Protein AF-A0A7V8WNB8-F1 (afdb_monomer_lite)

Sequence (77 aa):
GGWQAARIQAASKILLRTLGLFDSALRQTIEMLYEFEEPFIVDHSRFARAFGNHATPLREAIGQTVRWYRDERPAAG

Radius of gyration: 18.84 Å; chains: 1; bounding box: 39×44×39 Å

Foldseek 3Di:
DDDDPDDDDDDDLVRLVVVCVVDVVSVVVSVVCVPVVDDPDDPCVVVCVVPNPPDDDPVVVVVVVVVVVVVPDDPDD

Structure (mmCIF, N/CA/C/O backbone):
data_AF-A0A7V8WNB8-F1
#
_entry.id   AF-A0A7V8WNB8-F1
#
loop_
_atom_site.group_PDB
_atom_site.id
_atom_site.type_symbol
_atom_site.label_atom_id
_atom_site.label_alt_id
_atom_site.label_comp_id
_atom_site.label_asym_id
_atom_site.label_entity_id
_atom_site.label_seq_id
_atom_site.pdbx_PDB_ins_code
_atom_site.Cartn_x
_atom_site.Cartn_y
_atom_site.Cartn_z
_atom_site.occupancy
_atom_site.B_iso_or_equiv
_atom_site.auth_seq_id
_atom_site.auth_comp_id
_atom_site.auth_asym_id
_atom_site.auth_atom_id
_atom_site.pdbx_PDB_model_num
ATOM 1 N N . GLY A 1 1 ? -12.912 -33.204 -14.619 1.00 42.31 1 GLY A N 1
ATOM 2 C CA . GLY A 1 1 ? -11.502 -32.875 -14.896 1.00 42.31 1 GLY A CA 1
ATOM 3 C C . GLY A 1 1 ? -10.999 -32.012 -13.765 1.00 42.31 1 GLY A C 1
ATOM 4 O O . GLY A 1 1 ? -11.670 -31.044 -13.439 1.00 42.31 1 GLY A O 1
ATOM 5 N N . GLY A 1 2 ? -9.928 -32.420 -13.086 1.00 56.50 2 GLY A N 1
ATOM 6 C CA . GLY A 1 2 ? -9.427 -31.705 -11.911 1.00 56.50 2 GLY A CA 1
ATOM 7 C C . GLY A 1 2 ? -8.759 -30.394 -12.311 1.00 56.50 2 GLY A C 1
ATOM 8 O O . GLY A 1 2 ? -7.878 -30.395 -13.164 1.00 56.50 2 GLY A O 1
ATOM 9 N N . TRP A 1 3 ? -9.177 -29.291 -11.695 1.00 63.44 3 TRP A N 1
ATOM 10 C CA . TRP A 1 3 ? -8.490 -28.008 -11.792 1.00 63.44 3 TRP A CA 1
ATOM 11 C C . TRP A 1 3 ? -7.073 -28.168 -11.232 1.00 63.44 3 TRP A C 1
ATOM 13 O O . TRP A 1 3 ? -6.915 -28.478 -10.049 1.00 63.44 3 TRP A O 1
ATOM 23 N N . GLN A 1 4 ? -6.040 -27.993 -12.058 1.00 74.56 4 GLN A N 1
ATOM 24 C CA . GLN A 1 4 ? -4.677 -27.929 -11.538 1.00 74.56 4 GLN A CA 1
ATOM 25 C C . GLN A 1 4 ? -4.517 -26.661 -10.690 1.00 74.56 4 GLN A C 1
ATOM 27 O O . GLN A 1 4 ? -4.939 -25.574 -11.089 1.00 74.56 4 GLN A O 1
ATOM 32 N N . ALA A 1 5 ? -3.900 -26.796 -9.514 1.00 75.75 5 ALA A N 1
ATOM 33 C CA . ALA A 1 5 ? -3.556 -25.649 -8.685 1.00 75.75 5 ALA A CA 1
ATOM 34 C C . ALA A 1 5 ? -2.641 -24.696 -9.469 1.00 75.75 5 ALA A C 1
ATOM 36 O O . ALA A 1 5 ? -1.647 -25.127 -10.060 1.00 75.75 5 ALA A O 1
ATOM 37 N N . ALA A 1 6 ? -2.969 -23.402 -9.464 1.00 79.19 6 ALA A N 1
ATOM 38 C CA . ALA A 1 6 ? -2.119 -22.386 -10.067 1.00 79.19 6 ALA A CA 1
ATOM 39 C C . ALA A 1 6 ? -0.758 -22.384 -9.359 1.00 79.19 6 ALA A C 1
ATOM 41 O O . ALA A 1 6 ? -0.674 -22.206 -8.142 1.00 79.19 6 ALA A O 1
ATOM 42 N N . ARG A 1 7 ? 0.315 -22.601 -10.121 1.00 82.81 7 ARG A N 1
ATOM 43 C CA . ARG A 1 7 ? 1.676 -22.572 -9.592 1.00 82.81 7 ARG A CA 1
ATOM 44 C C . ARG A 1 7 ? 2.142 -21.121 -9.537 1.00 82.81 7 ARG A C 1
ATOM 46 O O . ARG A 1 7 ? 2.363 -20.504 -10.573 1.00 82.81 7 ARG A O 1
ATOM 53 N N . ILE A 1 8 ? 2.275 -20.584 -8.328 1.00 85.06 8 ILE A N 1
ATOM 54 C CA . ILE A 1 8 ? 2.741 -19.213 -8.100 1.00 85.06 8 ILE A CA 1
ATOM 55 C C . ILE A 1 8 ? 4.246 -19.252 -7.834 1.00 85.06 8 ILE A C 1
ATOM 57 O O . ILE A 1 8 ? 4.704 -19.988 -6.961 1.00 85.06 8 ILE A O 1
ATOM 61 N N . GLN A 1 9 ? 5.018 -18.470 -8.587 1.00 85.44 9 GLN A N 1
ATOM 62 C CA . GLN A 1 9 ? 6.451 -18.283 -8.366 1.00 85.44 9 GLN A CA 1
ATOM 63 C C . GLN A 1 9 ? 6.793 -16.799 -8.463 1.00 85.44 9 GLN A C 1
ATOM 65 O O . GLN A 1 9 ? 6.339 -16.115 -9.378 1.00 85.44 9 GLN A O 1
ATOM 70 N N . ALA A 1 10 ? 7.605 -16.313 -7.527 1.00 84.06 10 ALA A N 1
ATOM 71 C CA . ALA A 1 10 ? 8.164 -14.972 -7.610 1.00 84.06 10 ALA A CA 1
ATOM 72 C C . ALA A 1 10 ? 9.271 -14.942 -8.675 1.00 84.06 10 ALA A C 1
ATOM 74 O O . ALA A 1 10 ? 10.157 -15.800 -8.685 1.00 84.06 10 ALA A O 1
ATOM 75 N N . ALA A 1 11 ? 9.222 -13.957 -9.572 1.00 83.81 11 ALA A N 1
ATOM 76 C CA . ALA A 1 11 ? 10.298 -13.711 -10.523 1.00 83.81 11 ALA A CA 1
ATOM 77 C C . ALA A 1 11 ? 11.508 -13.098 -9.802 1.00 83.81 11 ALA A C 1
ATOM 79 O O . ALA A 1 11 ? 11.355 -12.256 -8.919 1.00 83.81 11 ALA A O 1
ATOM 80 N N . SER A 1 12 ? 12.722 -13.497 -10.184 1.00 86.06 12 SER A N 1
ATOM 81 C CA . SER A 1 12 ? 13.930 -12.883 -9.629 1.00 86.06 12 SER A CA 1
ATOM 82 C C . SER A 1 12 ? 14.141 -11.474 -10.198 1.00 86.06 12 SER A C 1
ATOM 84 O O . SER A 1 12 ? 13.820 -11.202 -11.357 1.00 86.06 12 SER A O 1
ATOM 86 N N . LYS A 1 13 ? 14.754 -10.577 -9.414 1.00 84.38 13 LYS A N 1
ATOM 87 C CA . LYS A 1 13 ? 15.089 -9.206 -9.850 1.00 84.38 13 LYS A CA 1
ATOM 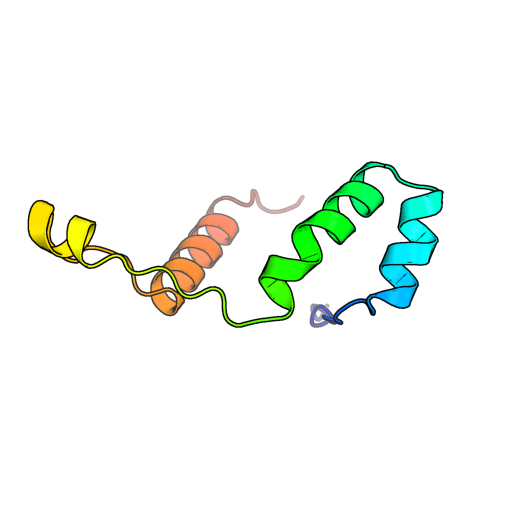88 C C . LYS A 1 13 ? 15.940 -9.185 -11.123 1.00 84.38 13 LYS A C 1
ATOM 90 O O . LYS A 1 13 ? 15.765 -8.312 -11.966 1.00 84.38 13 LYS A O 1
ATOM 95 N N . ILE A 1 14 ? 16.848 -10.153 -11.271 1.00 89.19 14 ILE A N 1
ATOM 96 C CA . ILE A 1 14 ? 17.698 -10.296 -12.462 1.00 89.19 14 ILE A CA 1
ATOM 97 C C . ILE A 1 14 ? 16.837 -10.604 -13.689 1.00 89.19 14 ILE A C 1
ATOM 99 O O . ILE A 1 14 ? 16.968 -9.918 -14.697 1.00 89.19 14 ILE A O 1
ATOM 103 N N . LEU A 1 15 ? 15.918 -11.571 -13.581 1.00 90.12 15 LEU A N 1
ATOM 104 C CA . LEU A 1 15 ? 15.015 -11.930 -14.674 1.00 90.12 15 LEU A CA 1
ATOM 105 C C . LEU A 1 15 ? 14.155 -10.735 -15.104 1.00 90.12 15 LEU A C 1
ATOM 107 O O . LEU A 1 15 ? 14.074 -10.436 -16.293 1.00 90.12 15 LEU A O 1
ATOM 111 N N . LEU A 1 16 ? 13.563 -10.023 -14.139 1.00 88.38 16 LEU A N 1
ATOM 112 C CA . LEU A 1 16 ? 12.753 -8.836 -14.421 1.00 88.38 16 LEU A CA 1
ATOM 113 C C . LEU A 1 16 ? 13.576 -7.745 -15.113 1.00 88.38 16 LEU A C 1
ATOM 115 O O . LEU A 1 16 ? 13.128 -7.201 -16.117 1.00 88.38 16 LEU A O 1
ATOM 119 N N . ARG A 1 17 ? 14.804 -7.480 -14.643 1.00 87.12 17 ARG A N 1
ATOM 120 C CA . ARG A 1 17 ? 15.733 -6.525 -15.271 1.00 87.12 17 ARG A CA 1
ATOM 121 C C . ARG A 1 17 ? 16.053 -6.863 -16.715 1.00 87.12 17 ARG A C 1
ATOM 123 O O . ARG A 1 17 ? 16.047 -5.962 -17.544 1.00 87.12 17 ARG A O 1
ATOM 130 N N . THR A 1 18 ? 16.305 -8.133 -17.018 1.00 92.69 18 THR A N 1
ATOM 131 C CA . THR A 1 18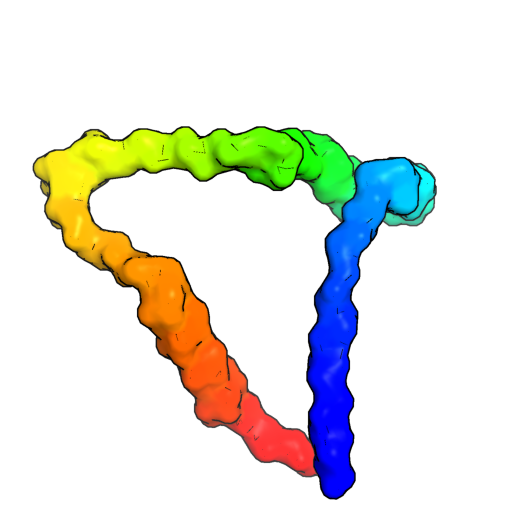 ? 16.577 -8.566 -18.392 1.00 92.69 18 THR A CA 1
ATOM 132 C C . THR A 1 18 ? 15.359 -8.364 -19.287 1.00 92.69 18 THR A C 1
ATOM 134 O O . THR A 1 18 ? 15.498 -7.822 -20.378 1.00 92.69 18 THR A O 1
ATOM 137 N N . LEU A 1 19 ? 14.165 -8.743 -18.826 1.00 91.56 19 LEU A N 1
ATOM 138 C CA . LEU A 1 19 ? 12.934 -8.569 -19.600 1.00 91.56 19 LEU A CA 1
ATOM 139 C C . LEU A 1 19 ? 12.559 -7.088 -19.780 1.00 91.56 19 LEU A C 1
ATOM 141 O O . LEU A 1 19 ? 12.114 -6.699 -20.856 1.00 91.56 19 LEU A O 1
ATOM 145 N N . GLY A 1 20 ? 12.821 -6.243 -18.780 1.00 88.19 20 GLY A N 1
ATOM 146 C CA . GLY A 1 20 ? 12.590 -4.795 -18.839 1.00 88.19 20 GLY A CA 1
ATOM 147 C C . GLY A 1 20 ? 13.465 -4.040 -19.850 1.00 88.19 20 GLY A C 1
ATOM 148 O O . GLY A 1 20 ? 13.211 -2.872 -20.131 1.00 88.19 20 GLY A O 1
ATOM 149 N N . LEU A 1 21 ? 14.485 -4.679 -20.435 1.00 91.12 21 LEU A N 1
ATOM 150 C CA . LEU A 1 21 ? 15.207 -4.108 -21.580 1.00 91.12 21 LEU A CA 1
ATOM 151 C C . LEU A 1 21 ? 14.382 -4.162 -22.875 1.00 91.12 21 LEU A C 1
ATOM 153 O O . LEU A 1 21 ? 14.644 -3.384 -23.789 1.00 91.12 21 LEU A O 1
ATOM 157 N N . PHE A 1 22 ? 13.396 -5.060 -22.942 1.00 93.69 22 PHE A N 1
ATOM 158 C CA . PHE A 1 22 ? 12.586 -5.331 -24.131 1.00 93.69 22 PHE A CA 1
ATOM 159 C C . PHE A 1 22 ? 11.111 -4.937 -23.960 1.00 93.69 22 PHE A C 1
ATOM 161 O O . PHE A 1 22 ? 10.401 -4.816 -24.954 1.00 93.69 22 PHE A O 1
ATOM 168 N N . ASP A 1 23 ? 10.659 -4.708 -22.723 1.00 89.50 23 ASP A N 1
ATOM 169 C CA . ASP A 1 23 ? 9.286 -4.329 -22.381 1.00 89.50 23 ASP A CA 1
ATOM 170 C C . ASP A 1 23 ? 9.276 -3.117 -21.431 1.00 89.50 23 ASP A C 1
ATOM 172 O O . ASP A 1 23 ? 9.842 -3.148 -20.332 1.00 89.50 23 ASP A O 1
ATOM 176 N N . SER A 1 24 ? 8.635 -2.026 -21.857 1.00 84.44 24 SER A N 1
ATOM 177 C CA . SER A 1 24 ? 8.595 -0.771 -21.100 1.00 84.44 24 SER A CA 1
ATOM 178 C C . SER A 1 24 ? 7.749 -0.851 -19.826 1.00 84.44 24 SER A C 1
ATOM 180 O O . SER A 1 24 ? 8.087 -0.185 -18.848 1.00 84.44 24 SER A O 1
ATOM 182 N N . ALA A 1 25 ? 6.705 -1.683 -19.789 1.00 85.56 25 ALA A N 1
ATOM 183 C CA . ALA A 1 25 ? 5.870 -1.864 -18.603 1.00 85.56 25 ALA A CA 1
ATOM 184 C C . ALA A 1 25 ? 6.625 -2.646 -17.513 1.00 85.56 25 ALA A C 1
ATOM 186 O O . ALA A 1 25 ? 6.591 -2.289 -16.330 1.00 85.56 25 ALA A O 1
ATOM 187 N N . LEU A 1 26 ? 7.398 -3.665 -17.905 1.00 85.31 26 LEU A N 1
ATOM 188 C CA . LEU A 1 26 ? 8.288 -4.378 -16.985 1.00 85.31 26 LEU A CA 1
ATOM 189 C C . LEU A 1 26 ? 9.419 -3.478 -16.484 1.00 85.31 26 LEU A C 1
ATOM 191 O O . LEU A 1 26 ? 9.785 -3.551 -15.310 1.00 85.31 26 LEU A O 1
ATOM 195 N N . ARG A 1 27 ? 9.936 -2.583 -17.335 1.00 83.69 27 ARG A N 1
ATOM 196 C CA . ARG A 1 27 ? 10.944 -1.596 -16.933 1.00 83.69 27 ARG A CA 1
ATOM 197 C C . ARG A 1 27 ? 10.462 -0.698 -15.794 1.00 83.69 27 ARG A C 1
ATOM 199 O O . ARG A 1 27 ? 11.183 -0.537 -14.815 1.00 83.69 27 ARG A O 1
ATOM 206 N N . GLN A 1 28 ? 9.240 -0.178 -15.895 1.00 84.19 28 GLN A N 1
ATOM 207 C CA . GLN A 1 28 ? 8.624 0.637 -14.840 1.00 84.19 28 GLN A CA 1
ATOM 208 C C . GLN A 1 28 ? 8.369 -0.170 -13.560 1.00 84.19 28 GLN A C 1
ATOM 210 O O . GLN A 1 28 ? 8.555 0.329 -12.455 1.00 84.19 28 GLN A O 1
ATOM 215 N N . THR A 1 29 ? 8.023 -1.451 -13.694 1.00 82.19 29 THR A N 1
ATOM 216 C CA . THR A 1 29 ? 7.816 -2.341 -12.541 1.00 82.19 29 THR A CA 1
ATOM 217 C C . THR A 1 29 ? 9.101 -2.535 -11.723 1.00 82.19 29 THR A C 1
ATOM 219 O O . THR A 1 29 ? 9.045 -2.627 -10.500 1.00 82.19 29 THR A O 1
ATOM 222 N N . ILE A 1 30 ? 10.279 -2.552 -12.363 1.00 80.25 30 ILE A N 1
ATOM 223 C CA . ILE A 1 30 ? 11.571 -2.627 -11.655 1.00 80.25 30 ILE A CA 1
ATOM 224 C C . ILE A 1 30 ? 11.821 -1.373 -10.815 1.00 80.25 30 ILE A C 1
ATOM 226 O O . ILE A 1 30 ? 12.398 -1.479 -9.734 1.00 80.25 30 ILE A O 1
ATOM 230 N N . GLU A 1 31 ? 11.409 -0.200 -11.300 1.00 77.44 31 GLU A N 1
ATOM 231 C CA . GLU A 1 31 ? 11.544 1.053 -10.548 1.00 77.44 31 GLU A CA 1
ATOM 232 C C . GLU A 1 31 ? 10.687 1.035 -9.283 1.00 77.44 31 GLU A C 1
ATOM 234 O O . GLU A 1 31 ? 11.118 1.579 -8.276 1.00 77.44 31 GLU A O 1
ATOM 239 N N . MET A 1 32 ? 9.548 0.334 -9.298 1.00 81.50 32 MET A N 1
ATOM 240 C CA . MET A 1 32 ? 8.679 0.126 -8.134 1.00 81.50 32 MET A CA 1
ATOM 241 C C . MET A 1 32 ? 9.029 -1.101 -7.282 1.00 81.50 32 MET A C 1
ATOM 243 O O . MET A 1 32 ? 8.466 -1.278 -6.205 1.00 81.50 32 MET A O 1
ATOM 247 N N . LEU A 1 33 ? 9.980 -1.943 -7.707 1.00 77.19 33 LEU A N 1
ATOM 248 C CA . LEU A 1 33 ? 10.327 -3.169 -6.975 1.00 77.19 33 LEU A CA 1
ATOM 249 C C . LEU A 1 33 ? 10.809 -2.885 -5.544 1.00 77.19 33 LEU A C 1
ATOM 251 O O . LEU A 1 33 ? 10.700 -3.757 -4.687 1.00 77.19 33 LEU A O 1
ATOM 255 N N . TYR A 1 34 ? 11.321 -1.675 -5.290 1.00 67.12 34 TYR A N 1
ATOM 256 C CA . TYR A 1 34 ? 11.759 -1.236 -3.963 1.00 67.12 34 TYR A CA 1
ATOM 257 C C . TYR A 1 34 ? 10.653 -1.369 -2.901 1.00 67.12 34 TYR A C 1
ATOM 259 O O . TYR A 1 34 ? 10.956 -1.704 -1.761 1.00 67.12 34 TYR A O 1
ATOM 267 N N . GLU A 1 35 ? 9.378 -1.202 -3.277 1.00 74.00 35 GLU A N 1
ATOM 268 C CA . GLU A 1 35 ? 8.223 -1.331 -2.370 1.00 74.00 35 GLU A CA 1
ATOM 269 C C . GLU A 1 35 ? 8.002 -2.766 -1.879 1.00 74.00 35 GLU A C 1
ATOM 271 O O . GLU A 1 35 ? 7.281 -2.991 -0.909 1.00 74.00 35 GLU A O 1
ATOM 276 N N . PHE A 1 36 ? 8.628 -3.741 -2.542 1.00 75.69 36 PHE A N 1
ATOM 277 C CA . PHE A 1 36 ? 8.514 -5.164 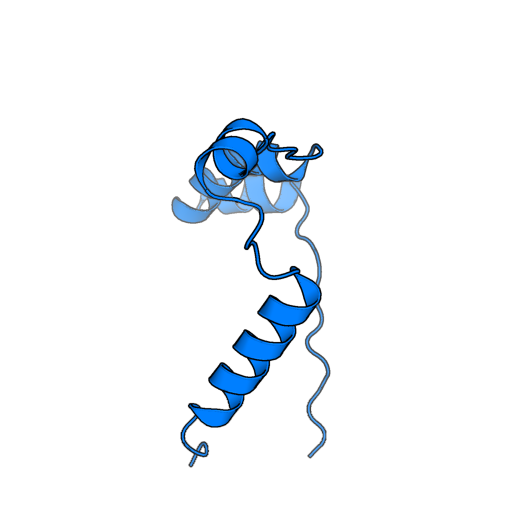-2.236 1.00 75.69 36 PHE A CA 1
ATOM 278 C C . PHE A 1 36 ? 9.790 -5.756 -1.621 1.00 75.69 36 PHE A C 1
ATOM 280 O O . PHE A 1 36 ? 9.766 -6.906 -1.183 1.00 75.69 36 PHE A O 1
ATOM 287 N N . GLU A 1 37 ? 10.903 -5.015 -1.604 1.00 75.56 37 GLU A N 1
ATOM 288 C CA . GLU A 1 37 ? 12.181 -5.481 -1.039 1.00 75.56 37 GLU A CA 1
ATOM 289 C C . GLU A 1 37 ? 12.275 -5.253 0.473 1.00 75.56 37 GLU A C 1
ATOM 291 O O . GLU A 1 37 ? 12.957 -6.011 1.164 1.00 75.56 37 GLU A O 1
ATOM 296 N N . GLU A 1 38 ? 11.545 -4.268 0.997 1.00 75.88 38 GLU A N 1
ATOM 297 C CA . GLU A 1 38 ? 11.493 -3.947 2.421 1.00 75.88 38 GLU A CA 1
ATOM 298 C C . GLU A 1 38 ? 10.046 -3.849 2.928 1.00 75.88 38 GLU A C 1
ATOM 300 O O . GLU A 1 38 ? 9.116 -3.680 2.135 1.00 75.88 38 GLU A O 1
ATOM 305 N N . PRO A 1 39 ? 9.810 -3.959 4.251 1.00 78.75 39 PRO A N 1
ATOM 306 C CA . PRO A 1 39 ? 8.480 -3.776 4.815 1.00 78.75 39 PRO A CA 1
ATOM 307 C C . PRO A 1 39 ? 7.906 -2.389 4.489 1.00 78.75 39 PRO A C 1
ATOM 309 O O . PRO A 1 39 ? 8.333 -1.376 5.040 1.00 78.75 39 PRO A O 1
ATOM 312 N N . PHE A 1 40 ? 6.876 -2.348 3.644 1.00 79.25 40 PHE A N 1
ATOM 313 C CA . PHE A 1 40 ? 6.130 -1.126 3.354 1.00 79.25 40 PHE A CA 1
ATOM 314 C C . PHE A 1 40 ? 5.119 -0.830 4.475 1.00 79.25 40 PHE A C 1
ATOM 316 O O . PHE A 1 40 ? 3.945 -1.204 4.411 1.00 79.25 40 PHE A O 1
ATOM 323 N N . ILE A 1 41 ? 5.592 -0.208 5.561 1.00 85.25 41 ILE A N 1
ATOM 324 C CA . ILE A 1 41 ? 4.770 0.120 6.736 1.00 85.25 41 ILE A CA 1
ATOM 325 C C . ILE A 1 41 ? 4.202 1.536 6.598 1.00 85.25 41 ILE A C 1
ATOM 327 O O . ILE A 1 41 ? 4.944 2.516 6.582 1.00 85.25 41 ILE A O 1
ATOM 331 N N . VAL A 1 42 ? 2.872 1.650 6.574 1.00 86.62 42 VAL A N 1
ATOM 332 C CA . VAL A 1 42 ? 2.158 2.936 6.524 1.00 86.62 42 VAL A CA 1
ATOM 333 C C . VAL A 1 42 ? 1.519 3.242 7.882 1.00 86.62 42 VAL A C 1
ATOM 335 O O . VAL A 1 42 ? 0.627 2.521 8.339 1.00 86.62 42 VAL A O 1
ATOM 338 N N . ASP A 1 43 ? 1.936 4.338 8.527 1.00 90.56 43 ASP A N 1
ATOM 339 C CA . ASP A 1 43 ? 1.265 4.853 9.728 1.00 90.56 43 ASP A CA 1
ATOM 340 C C . ASP A 1 43 ? -0.069 5.503 9.341 1.00 90.56 43 ASP A C 1
ATOM 342 O O . ASP A 1 43 ? -0.125 6.578 8.741 1.00 90.56 43 ASP A O 1
ATOM 346 N N . HIS A 1 44 ? -1.163 4.846 9.713 1.00 91.00 44 HIS A N 1
ATOM 347 C CA . HIS A 1 44 ? -2.522 5.329 9.476 1.00 91.00 44 HIS A CA 1
ATOM 348 C C . HIS A 1 44 ? -3.142 5.963 10.734 1.00 91.00 44 HIS A C 1
ATOM 350 O O . HIS A 1 44 ? -4.356 6.160 10.802 1.00 91.00 44 HIS A O 1
ATOM 356 N N . SER A 1 45 ? -2.340 6.314 11.747 1.00 93.62 45 SER A N 1
ATOM 357 C CA . SER A 1 45 ? -2.847 6.770 13.047 1.00 93.62 45 SER A CA 1
ATOM 358 C C . SER A 1 45 ? -3.626 8.084 12.944 1.00 93.62 45 SER A C 1
ATOM 360 O O . SER A 1 45 ? -4.608 8.279 13.656 1.00 93.62 45 SER A O 1
ATOM 362 N N . ARG A 1 46 ? -3.232 8.988 12.034 1.00 93.31 46 ARG A N 1
ATOM 363 C CA . ARG A 1 46 ? -3.962 10.242 11.767 1.00 93.31 46 ARG A CA 1
ATOM 364 C C . ARG A 1 46 ? -5.357 9.976 11.211 1.00 93.31 46 ARG A C 1
ATOM 366 O O . ARG A 1 46 ? -6.315 10.571 11.691 1.00 93.31 46 ARG A O 1
ATOM 373 N N . PHE A 1 47 ? -5.455 9.067 10.244 1.00 93.00 47 PHE A N 1
ATOM 374 C CA . PHE A 1 47 ? -6.728 8.645 9.668 1.00 93.00 47 PHE A CA 1
ATOM 375 C C . PHE A 1 47 ? -7.610 7.994 10.738 1.00 93.00 47 PHE A C 1
ATOM 377 O O . PHE A 1 47 ? -8.740 8.426 10.941 1.00 93.00 47 PHE A O 1
ATOM 384 N N . ALA A 1 48 ? -7.056 7.044 11.497 1.00 93.88 48 ALA A N 1
ATOM 385 C CA . ALA A 1 48 ? -7.784 6.358 12.560 1.00 93.88 48 ALA A CA 1
ATOM 386 C C . ALA A 1 48 ? -8.280 7.317 13.656 1.00 93.88 48 ALA A C 1
ATOM 388 O O . ALA A 1 48 ? -9.380 7.140 14.170 1.00 93.88 48 ALA A O 1
ATOM 389 N N . ARG A 1 49 ? -7.505 8.357 13.999 1.00 95.38 49 ARG A N 1
ATOM 390 C CA . ARG A 1 49 ? -7.939 9.394 14.952 1.00 95.38 49 ARG A CA 1
ATOM 391 C C . ARG A 1 49 ? -9.074 10.262 14.415 1.00 95.38 49 ARG A C 1
ATOM 393 O O . ARG A 1 49 ? -9.942 10.640 15.189 1.00 95.38 49 ARG A O 1
ATOM 400 N N . ALA A 1 50 ? -9.042 10.610 13.130 1.00 96.12 50 ALA A N 1
ATOM 401 C CA . ALA A 1 50 ? -10.034 11.497 12.527 1.00 96.12 50 ALA A CA 1
ATOM 402 C C . ALA A 1 50 ? -11.351 10.780 12.189 1.00 96.12 50 ALA A C 1
ATOM 404 O O . ALA A 1 50 ? -12.416 11.376 12.318 1.00 96.12 50 ALA A O 1
ATOM 405 N N . PHE A 1 51 ? -11.276 9.515 11.769 1.00 94.50 51 PHE A N 1
ATOM 406 C CA . PHE A 1 51 ? -12.408 8.794 11.177 1.00 94.50 51 PHE A CA 1
ATOM 407 C C . PHE A 1 51 ? -12.741 7.467 11.865 1.00 94.50 51 PHE A C 1
ATOM 409 O O . PHE A 1 51 ? -13.718 6.832 11.487 1.00 94.50 51 PHE A O 1
ATOM 416 N N . GLY A 1 52 ? -11.955 7.033 12.853 1.00 92.12 52 GLY A N 1
ATOM 417 C CA . GLY A 1 52 ? -12.043 5.685 13.414 1.00 92.12 52 GLY A CA 1
ATOM 418 C C . GLY A 1 52 ? -11.285 4.646 12.580 1.00 92.12 52 GLY A C 1
ATOM 419 O O . GLY A 1 52 ? -10.806 4.915 11.477 1.00 92.12 52 GLY A O 1
ATOM 420 N N . ASN A 1 53 ? -11.139 3.434 13.1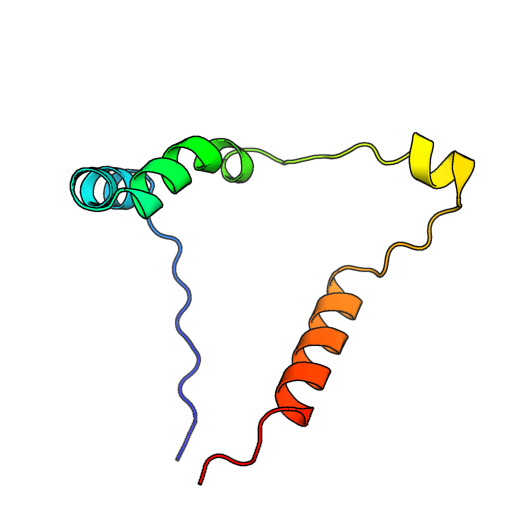21 1.00 88.94 53 ASN A N 1
ATOM 421 C CA . ASN A 1 53 ? -10.509 2.322 12.410 1.00 88.94 53 ASN A CA 1
ATOM 422 C C . ASN A 1 53 ? -11.575 1.390 11.819 1.00 88.94 53 ASN A C 1
ATOM 424 O O . ASN A 1 53 ? -12.043 0.468 12.483 1.00 88.94 53 ASN A O 1
ATOM 428 N N . HIS A 1 54 ? -11.947 1.649 10.566 1.00 87.00 54 HIS A N 1
ATOM 429 C CA . HI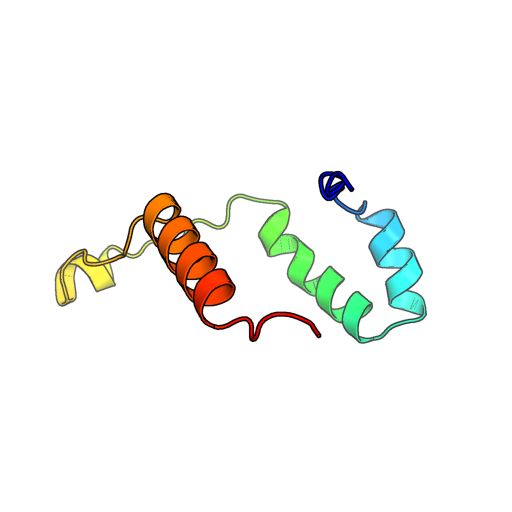S A 1 54 ? -12.940 0.871 9.817 1.00 87.00 54 HIS A CA 1
ATOM 430 C C . HIS A 1 54 ? -12.322 0.064 8.668 1.00 87.00 54 HIS A C 1
ATOM 432 O O . HIS A 1 54 ? -13.035 -0.384 7.774 1.00 87.00 54 HIS A O 1
ATOM 438 N N . ALA A 1 55 ? -10.996 -0.103 8.658 1.00 89.62 55 ALA A N 1
ATOM 439 C CA . ALA A 1 55 ? -10.332 -0.884 7.627 1.00 89.62 55 ALA A CA 1
ATOM 440 C C . ALA A 1 55 ? -10.752 -2.359 7.727 1.00 89.62 55 ALA A C 1
ATOM 442 O O . ALA A 1 55 ? -10.596 -2.990 8.774 1.00 89.62 55 ALA A O 1
ATOM 443 N N . THR A 1 56 ? -11.262 -2.919 6.629 1.00 92.19 56 THR A N 1
ATOM 444 C CA . THR A 1 56 ? -11.579 -4.347 6.546 1.00 92.19 56 THR A CA 1
ATOM 445 C C . THR A 1 56 ? -10.291 -5.162 6.699 1.00 92.19 56 THR A C 1
ATOM 447 O O . THR A 1 56 ? -9.343 -4.941 5.937 1.00 92.19 56 THR A O 1
ATOM 450 N N . PRO A 1 57 ? -10.220 -6.123 7.639 1.00 92.12 57 PRO A N 1
ATOM 451 C CA . PRO A 1 57 ? -9.058 -6.991 7.765 1.00 92.12 57 PRO A CA 1
ATOM 452 C C . PRO A 1 57 ? -8.740 -7.688 6.438 1.00 92.12 57 PRO A C 1
ATOM 454 O O . PRO A 1 57 ? -9.627 -8.242 5.790 1.00 92.12 57 PRO A O 1
ATOM 457 N N . LEU A 1 58 ? -7.462 -7.722 6.047 1.00 92.69 58 LEU A N 1
ATOM 458 C CA . LEU A 1 58 ? -7.049 -8.201 4.720 1.00 92.69 58 LEU A CA 1
ATOM 459 C C . LEU A 1 58 ? -7.573 -9.610 4.388 1.00 92.69 58 LEU A C 1
ATOM 461 O O . LEU A 1 58 ? -8.000 -9.872 3.266 1.00 92.69 58 LEU A O 1
ATOM 465 N N . ARG A 1 59 ? -7.592 -10.519 5.371 1.00 95.75 59 ARG A N 1
ATOM 466 C CA . ARG A 1 59 ? -8.132 -11.881 5.205 1.00 95.75 59 ARG A CA 1
ATOM 467 C C . ARG A 1 59 ? -9.616 -11.875 4.830 1.00 95.75 59 ARG A C 1
ATOM 469 O O . ARG A 1 59 ? -10.039 -12.690 4.012 1.00 95.75 59 ARG A O 1
ATOM 476 N N . GLU A 1 60 ? -10.393 -10.990 5.443 1.00 96.81 60 GLU A N 1
ATOM 477 C CA . GLU A 1 60 ? -11.816 -10.843 5.157 1.00 96.81 60 GLU A CA 1
ATOM 478 C C . GLU A 1 60 ? -12.024 -10.238 3.769 1.00 96.81 60 GLU A C 1
ATOM 480 O O . GLU A 1 60 ? -12.775 -10.812 2.979 1.00 96.81 60 GLU A O 1
ATOM 485 N N . ALA A 1 61 ? -11.293 -9.164 3.448 1.00 96.00 61 ALA A N 1
ATOM 486 C CA . ALA A 1 61 ? -11.344 -8.506 2.145 1.00 96.00 61 ALA A CA 1
ATOM 487 C C . ALA A 1 61 ? -11.041 -9.490 1.003 1.00 96.00 61 ALA A C 1
ATOM 489 O O . ALA A 1 61 ? -11.839 -9.624 0.080 1.00 96.00 61 ALA A O 1
ATOM 490 N N . ILE A 1 62 ? -9.954 -10.271 1.104 1.00 96.69 62 ILE A N 1
ATOM 491 C CA . ILE A 1 62 ? -9.618 -11.313 0.115 1.00 96.69 62 ILE A CA 1
ATOM 492 C C . ILE A 1 62 ? -10.775 -12.306 -0.042 1.00 96.69 62 ILE A C 1
ATOM 494 O O . ILE A 1 62 ? -11.160 -12.646 -1.160 1.00 96.69 62 ILE A O 1
ATOM 498 N N . GLY A 1 63 ? -11.343 -12.776 1.070 1.00 96.56 63 GLY A N 1
ATOM 499 C CA . GLY A 1 63 ? -12.450 -13.728 1.044 1.00 96.56 63 GLY A CA 1
ATOM 500 C C . GLY A 1 63 ? -13.702 -13.164 0.371 1.00 96.56 63 GLY A C 1
ATOM 501 O O . GLY A 1 63 ? -14.329 -13.863 -0.421 1.00 96.56 63 GLY A O 1
ATOM 502 N N . GLN A 1 64 ? -14.059 -11.913 0.668 1.00 96.19 64 GLN A N 1
ATOM 503 C CA . GLN A 1 64 ? -15.198 -11.225 0.059 1.00 96.19 64 GLN A CA 1
ATOM 504 C C . GLN A 1 64 ? -14.982 -11.010 -1.442 1.00 96.19 64 GLN A C 1
ATOM 506 O O . GLN A 1 64 ? -15.842 -11.405 -2.227 1.00 96.19 64 GLN A O 1
ATOM 511 N N . THR A 1 65 ? -13.817 -10.502 -1.851 1.00 95.44 65 THR A N 1
ATOM 512 C CA . THR A 1 65 ? -13.488 -10.258 -3.264 1.00 95.44 65 THR A CA 1
ATOM 513 C C . THR A 1 65 ? -13.473 -11.547 -4.084 1.00 95.44 65 THR A C 1
ATOM 515 O O . THR A 1 65 ? -14.008 -11.588 -5.188 1.00 95.44 65 THR A O 1
ATOM 518 N N . VAL A 1 66 ? -12.905 -12.636 -3.552 1.00 95.12 66 VAL A N 1
ATOM 519 C CA . VAL A 1 66 ? -12.882 -13.932 -4.253 1.00 95.12 66 VAL A CA 1
ATOM 520 C C . VAL A 1 66 ? -14.288 -14.514 -4.407 1.00 95.12 66 VAL A C 1
ATOM 522 O O . VAL A 1 66 ? -14.568 -15.128 -5.435 1.00 95.12 66 VAL A O 1
ATOM 525 N N . ARG A 1 67 ? -15.162 -14.353 -3.403 1.00 96.00 67 ARG A N 1
ATOM 526 C CA . ARG A 1 67 ? -16.569 -14.778 -3.499 1.00 96.00 67 ARG A CA 1
ATOM 527 C C . ARG A 1 67 ? -17.294 -13.991 -4.583 1.00 96.00 67 ARG A C 1
ATOM 529 O O . ARG A 1 67 ? -17.752 -14.599 -5.540 1.00 96.00 67 ARG A O 1
ATOM 536 N N . TRP A 1 68 ? -17.257 -12.665 -4.493 1.00 95.12 68 TRP A N 1
ATOM 537 C CA . TRP A 1 68 ? -17.829 -11.760 -5.489 1.00 95.12 68 TRP A CA 1
ATOM 538 C C . TRP A 1 68 ? -17.397 -12.116 -6.921 1.00 95.12 68 TRP A C 1
ATOM 540 O O . TRP A 1 68 ? -18.235 -12.336 -7.788 1.00 95.12 68 TRP A O 1
ATOM 550 N N . TYR A 1 69 ? -16.094 -12.308 -7.151 1.00 91.94 69 TYR A N 1
ATOM 551 C CA . TYR A 1 69 ? -15.569 -12.651 -8.476 1.00 91.94 69 TYR A CA 1
AT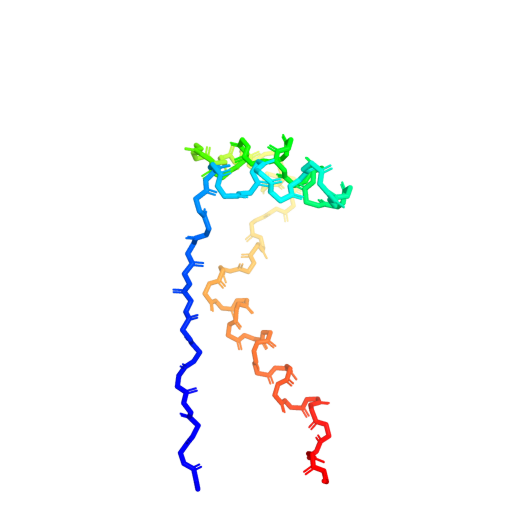OM 552 C C . TYR A 1 69 ? -16.037 -14.024 -8.993 1.00 91.94 69 TYR A C 1
ATOM 554 O O . TYR A 1 69 ? -16.129 -14.239 -10.200 1.00 91.94 69 TYR A O 1
ATOM 562 N N . ARG A 1 70 ? -16.300 -14.987 -8.102 1.00 91.38 70 ARG A N 1
ATOM 563 C CA . ARG A 1 70 ? -16.860 -16.294 -8.485 1.00 91.38 70 ARG A CA 1
ATOM 564 C C . ARG A 1 70 ? -18.338 -16.191 -8.833 1.00 91.38 70 ARG A C 1
ATOM 566 O O . ARG A 1 70 ? -18.762 -16.888 -9.748 1.00 91.38 70 ARG A O 1
ATOM 573 N N . ASP A 1 71 ? -19.068 -15.337 -8.127 1.00 92.19 71 ASP A N 1
ATOM 574 C CA . ASP A 1 71 ? -20.506 -15.149 -8.304 1.00 92.19 71 ASP A CA 1
ATOM 575 C C . ASP A 1 71 ? -20.819 -14.342 -9.577 1.00 92.19 71 ASP A C 1
ATOM 577 O O . ASP A 1 71 ? -21.816 -14.601 -10.245 1.00 92.19 71 ASP A O 1
ATOM 581 N N . GLU A 1 72 ? -19.941 -13.410 -9.961 1.00 81.69 72 GLU A N 1
ATOM 582 C CA . GLU A 1 72 ? -20.082 -12.602 -11.180 1.00 81.69 72 GLU A CA 1
ATOM 583 C C . GLU A 1 72 ? -19.492 -13.234 -12.441 1.00 81.69 72 GLU A C 1
ATOM 585 O O . GLU A 1 72 ? -19.667 -12.703 -13.540 1.00 81.69 72 GLU A O 1
ATOM 590 N N . ARG A 1 73 ? -18.799 -14.373 -12.328 1.00 63.19 73 ARG A N 1
ATOM 591 C CA . ARG A 1 73 ? -18.416 -15.127 -13.521 1.00 63.19 73 ARG A CA 1
ATOM 592 C C . ARG A 1 73 ? -19.695 -15.660 -14.177 1.00 63.19 73 ARG A C 1
ATOM 594 O O . ARG A 1 73 ? -20.332 -16.531 -13.583 1.00 63.19 73 ARG A O 1
ATOM 601 N N . PRO A 1 74 ? -20.066 -15.231 -15.403 1.00 55.25 74 PRO A N 1
ATOM 602 C CA . PRO A 1 74 ? -21.042 -15.993 -16.164 1.00 55.25 74 PRO A CA 1
ATOM 603 C C . PRO A 1 74 ? -20.472 -17.405 -16.315 1.00 55.25 74 PRO A C 1
ATOM 605 O O . PRO A 1 74 ? -19.266 -17.559 -16.537 1.00 55.25 74 PRO A O 1
ATOM 608 N N . ALA A 1 75 ? -21.310 -18.430 -16.129 1.00 49.47 75 ALA A N 1
ATOM 609 C CA . ALA A 1 75 ? -20.915 -19.807 -16.387 1.00 49.47 75 ALA A CA 1
ATOM 610 C C . ALA A 1 75 ? -20.224 -19.837 -17.755 1.00 49.47 75 ALA A C 1
ATOM 612 O O . ALA A 1 75 ? -20.825 -19.437 -18.751 1.00 49.47 75 ALA A O 1
ATOM 613 N N . ALA A 1 76 ? -18.941 -20.202 -17.779 1.00 49.00 76 ALA A N 1
ATOM 614 C CA . ALA A 1 76 ? -18.217 -20.347 -19.029 1.00 49.00 76 ALA A CA 1
ATOM 615 C C . ALA A 1 76 ? -18.975 -21.390 -19.862 1.00 49.00 76 ALA A C 1
ATOM 617 O O . ALA A 1 76 ? -19.057 -22.551 -19.454 1.00 49.00 76 ALA A O 1
ATOM 618 N N . GLY A 1 77 ? -19.605 -20.933 -20.946 1.00 39.59 77 GLY A N 1
ATOM 619 C CA . GLY A 1 77 ? -20.062 -21.793 -22.033 1.00 39.59 77 GLY A CA 1
ATOM 620 C C . GLY A 1 77 ? -18.878 -22.334 -22.814 1.00 39.59 77 GLY A C 1
ATOM 621 O O . GLY A 1 77 ? -17.834 -21.639 -22.848 1.00 39.59 77 GLY A O 1
#

Secondary structure (DSSP, 8-state):
-PPPPP---PPPHHHHHHHTTT-HHHHHHHHHTHHHHS------HHHHHHH---PPPHHHHHHHHHHHHHHSS----

pLDDT: mean 83.82, std 12.86, range [39.59, 96.81]